Protein 6EGM (pdb70)

Sequence (35 aa):
EWEALEKKLAALESKCQAEKKLQALEKKLEALEHG

Secondary structure (DSSP, 8-state):
-HHHHHHHHHHHHHHHH--HHHHHHHHHHHHHHT-

Foldseek 3Di:
DVVVVVVVVVVVVVVVVVVVVVVVVVVVVVVVVVD

B-factor: mean 30.51, std 13.46, range [10.3, 100.53]

Structure (mmCIF, N/CA/C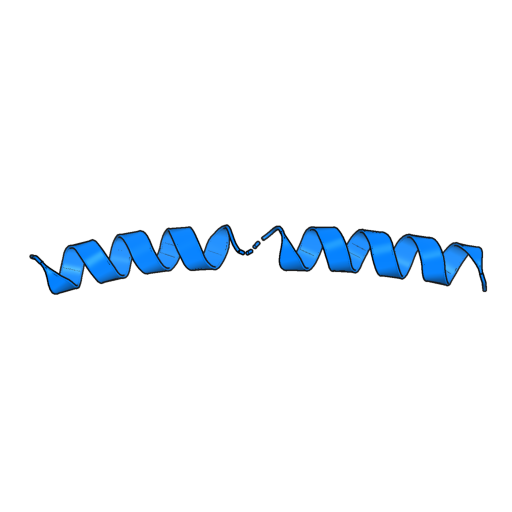/O backbone):
data_6EGM
#
_entry.id   6EGM
#
_cell.length_a   37.898
_cell.length_b   37.898
_cell.length_c   140.667
_cell.angle_alpha   90.000
_cell.angle_beta   90.000
_cell.angle_gamma   120.000
#
_symmetry.space_group_name_H-M   'H 3 2'
#
loop_
_entity.id
_entity.type
_entity.pdbx_description
1 polymer 'Apo-(GRAND CoilSerL16CL19(DLE))3'
2 non-polymer 'ZINC ION'
3 water water
#
loop_
_atom_site.group_PDB
_atom_site.id
_atom_site.type_symbol
_atom_site.label_atom_id
_atom_site.label_alt_id
_atom_site.label_comp_id
_atom_site.label_asym_id
_atom_site.label_entity_id
_atom_site.label_seq_id
_atom_site.pdbx_PDB_ins_code
_atom_site.Cartn_x
_atom_site.Cartn_y
_atom_site.Cartn_z
_atom_site.occupancy
_atom_site.B_iso_or_equiv
_atom_site.auth_seq_id
_atom_site.auth_comp_id
_atom_site.auth_asym_id
_atom_site.auth_atom_id
_atom_site.pdbx_PDB_model_num
ATOM 1 N N . GLU A 1 1 ? -1.514 9.093 4.021 1.00 37.95 1 GLU A N 1
ATOM 2 C CA . GLU A 1 1 ? -0.774 8.447 2.944 1.00 33.15 1 GLU A CA 1
ATOM 3 C C . GLU A 1 1 ? -0.068 7.183 3.469 1.00 29.89 1 GLU A C 1
ATOM 4 O O . GLU A 1 1 ? -0.135 6.878 4.665 1.00 28.57 1 GLU A O 1
ATOM 10 N N . TRP A 1 2 ? 0.636 6.479 2.577 1.00 26.05 2 TRP A N 1
ATOM 11 C CA . TRP A 1 2 ? 1.413 5.310 2.976 1.00 26.71 2 TRP A CA 1
ATOM 12 C C . TRP A 1 2 ? 2.510 5.721 3.954 1.00 24.15 2 TRP A C 1
ATOM 13 O O . TRP A 1 2 ? 2.657 5.099 5.010 1.00 24.92 2 TRP A O 1
ATOM 24 N N . GLU A 1 3 ? 3.282 6.766 3.610 1.00 19.47 3 GLU A N 1
ATOM 25 C CA . GLU A 1 3 ? 4.392 7.170 4.500 1.00 19.64 3 GLU A CA 1
ATOM 26 C C . GLU A 1 3 ? 3.920 7.673 5.854 1.00 25.31 3 GLU A C 1
ATOM 27 O O . GLU A 1 3 ? 4.605 7.453 6.859 1.00 25.32 3 GLU A O 1
ATOM 33 N N . ALA A 1 4 ? 2.752 8.304 5.893 1.00 24.74 4 ALA A N 1
ATOM 34 C CA . ALA A 1 4 ? 2.134 8.796 7.123 1.00 27.51 4 ALA A CA 1
ATOM 35 C C . ALA A 1 4 ? 1.759 7.605 8.019 1.00 29.79 4 ALA A C 1
ATOM 36 O O . ALA A 1 4 ? 1.926 7.650 9.248 1.00 31.94 4 ALA A O 1
ATOM 38 N N . LEU A 1 5 ? 1.266 6.539 7.403 1.00 24.59 5 LEU A N 1
ATOM 39 C CA . LEU A 1 5 ? 0.893 5.333 8.143 1.00 25.59 5 LEU A CA 1
ATOM 40 C C . LEU A 1 5 ? 2.166 4.669 8.722 1.00 24.44 5 LEU A C 1
ATOM 41 O O . LEU A 1 5 ? 2.156 4.267 9.875 1.00 22.37 5 LEU A O 1
ATOM 46 N N . GLU A 1 6 ? 3.273 4.609 7.956 1.00 21.41 6 GLU A N 1
ATOM 47 C CA . GLU A 1 6 ? 4.526 4.024 8.489 1.00 21.05 6 GLU A CA 1
ATOM 48 C C . GLU A 1 6 ? 4.989 4.748 9.731 1.00 25.83 6 GLU A C 1
ATOM 49 O O . GLU A 1 6 ? 5.419 4.113 10.697 1.00 27.74 6 GLU A O 1
ATOM 55 N N . LYS A 1 7 ? 4.970 6.082 9.685 1.00 21.96 7 LYS A N 1
ATOM 56 C CA . LYS A 1 7 ? 5.418 6.903 10.816 1.00 22.53 7 LYS A CA 1
ATOM 57 C C . LYS A 1 7 ? 4.463 6.756 11.984 1.00 28.26 7 LYS A C 1
ATOM 58 O O . LYS A 1 7 ? 4.921 6.688 13.132 1.00 28.06 7 LYS A O 1
ATOM 64 N N . LYS A 1 8 ? 3.130 6.664 11.706 1.00 25.69 8 LYS A N 1
ATOM 65 C CA . LYS A 1 8 ? 2.124 6.441 12.752 1.00 25.39 8 LYS A CA 1
ATOM 66 C C . LYS A 1 8 ? 2.406 5.133 13.486 1.00 27.62 8 LYS A C 1
ATOM 67 O O . LYS A 1 8 ? 2.347 5.094 14.723 1.00 28.03 8 LYS A O 1
ATOM 73 N N . LEU A 1 9 ? 2.742 4.065 12.735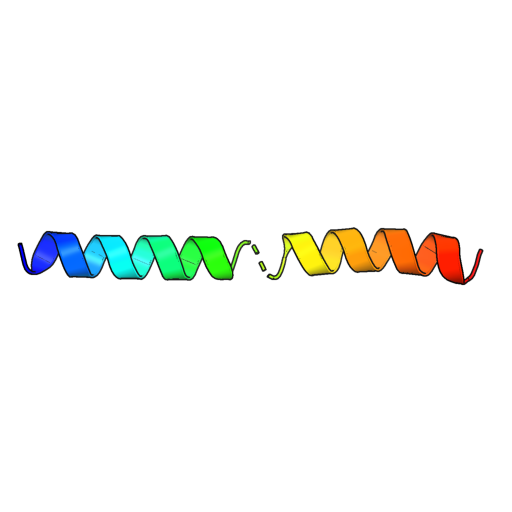 1.00 22.98 9 LEU A N 1
ATOM 74 C CA . LEU A 1 9 ? 3.035 2.758 13.330 1.00 24.14 9 LEU A CA 1
ATOM 75 C C . LEU A 1 9 ? 4.290 2.818 14.202 1.00 26.20 9 LEU A C 1
ATOM 76 O O . LEU A 1 9 ? 4.298 2.269 15.308 1.00 24.94 9 LEU A O 1
ATOM 81 N N . ALA A 1 10 ? 5.349 3.492 13.709 1.00 23.24 10 ALA A N 1
ATOM 82 C CA . ALA A 1 10 ? 6.588 3.609 14.465 1.00 24.20 10 ALA A CA 1
ATOM 83 C C . ALA A 1 10 ? 6.343 4.372 15.773 1.00 28.78 10 ALA A C 1
ATOM 84 O O . ALA A 1 10 ? 6.801 3.924 16.824 1.00 27.97 10 ALA A O 1
ATOM 86 N N . ALA A 1 11 ? 5.521 5.440 15.734 1.00 26.98 11 ALA A N 1
ATOM 87 C CA . ALA A 1 11 ? 5.215 6.223 16.943 1.00 27.40 11 ALA A CA 1
ATOM 88 C C . ALA A 1 11 ? 4.438 5.392 17.972 1.00 30.78 11 ALA A C 1
ATOM 89 O O . ALA A 1 11 ? 4.669 5.528 19.187 1.00 29.70 11 ALA A O 1
ATOM 91 N N . LEU A 1 12 ? 3.524 4.533 17.498 1.00 24.75 12 LEU A N 1
ATOM 92 C CA . LEU A 1 12 ? 2.737 3.658 18.351 1.00 26.45 12 LEU A CA 1
ATOM 93 C C . LEU A 1 12 ? 3.611 2.575 18.997 1.00 28.65 12 LEU A C 1
ATOM 94 O O . LEU A 1 12 ? 3.430 2.278 20.175 1.00 28.28 12 LEU A O 1
ATOM 99 N N . GLU A 1 13 ? 4.596 2.045 18.259 1.00 25.65 13 GLU A N 1
ATOM 100 C CA . GLU A 1 13 ? 5.576 1.093 18.786 1.00 26.43 13 GLU A CA 1
ATOM 101 C C . GLU A 1 13 ? 6.343 1.734 19.950 1.00 30.93 13 GLU A C 1
ATOM 102 O O . GLU A 1 13 ? 6.460 1.122 21.017 1.00 29.46 13 GLU A O 1
ATOM 108 N N . SER A 1 14 ? 6.797 2.993 19.767 1.00 27.72 14 SER A N 1
ATOM 109 C CA . SER A 1 14 ? 7.515 3.717 20.821 1.00 28.07 14 SER A CA 1
ATOM 110 C C 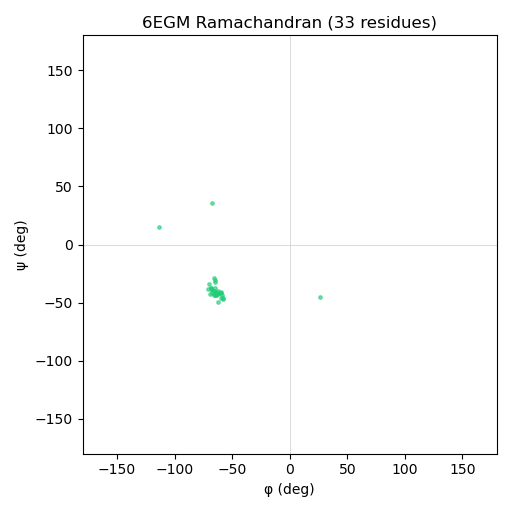. SER A 1 14 ? 6.613 3.946 22.020 1.00 33.25 14 SER A C 1
ATOM 111 O O . SER A 1 14 ? 7.075 3.749 23.137 1.00 31.90 14 SER A O 1
ATOM 114 N N . LYS A 1 15 ? 5.319 4.295 21.800 1.00 30.22 15 LYS A N 1
ATOM 115 C CA . LYS A 1 15 ? 4.344 4.485 22.887 1.00 31.03 15 LYS A CA 1
ATOM 116 C C . LYS A 1 15 ? 4.127 3.189 23.712 1.00 36.24 15 LYS A C 1
ATOM 117 O O . LYS A 1 15 ? 4.110 3.268 24.936 1.00 34.30 15 LYS A O 1
ATOM 120 N N . CYS A 1 16 ? 4.038 2.001 23.078 1.00 35.41 16 CYS A N 1
ATOM 121 C CA . CYS A 1 16 ? 3.889 0.742 23.850 1.00 37.12 16 CYS A CA 1
ATOM 122 C C . CYS A 1 16 ? 5.153 0.393 24.596 1.00 37.98 16 CYS A C 1
ATOM 123 O O . CYS A 1 16 ? 5.089 -0.208 25.682 1.00 36.09 16 CYS A O 1
ATOM 126 N N . GLN A 1 17 ? 6.307 0.722 23.993 1.00 32.71 17 GLN A N 1
ATOM 127 C CA . GLN A 1 17 ? 7.612 0.482 24.613 1.00 32.81 17 GLN A CA 1
ATOM 128 C C . GLN A 1 17 ? 7.702 1.342 25.879 1.00 33.77 17 GLN A C 1
ATOM 129 O O . GLN A 1 17 ? 8.142 0.842 26.924 1.00 33.34 17 GLN A O 1
ATOM 132 N N . ALA A 1 18 ? 7.258 2.615 25.804 1.00 29.29 18 ALA A N 1
ATOM 133 C CA . ALA A 1 18 ? 7.228 3.461 27.018 1.00 29.27 18 ALA A CA 1
ATOM 134 C C . ALA A 1 18 ? 6.176 2.921 28.005 1.00 29.83 18 ALA A C 1
ATOM 135 O O . ALA A 1 18 ? 6.399 2.940 29.217 1.00 26.74 18 ALA A O 1
ATOM 145 N N . GLU A 1 20 ? 5.312 -0.260 28.639 1.00 26.11 20 GLU A N 1
ATOM 146 C CA . GLU A 1 20 ? 5.914 -1.364 29.364 1.00 27.23 20 GLU A CA 1
ATOM 147 C C . GLU A 1 20 ? 6.830 -0.848 30.452 1.00 28.41 20 GLU A C 1
ATOM 148 O O . GLU A 1 20 ? 6.793 -1.396 31.561 1.00 26.12 20 GLU A O 1
ATOM 154 N N . LYS A 1 21 ? 7.674 0.166 30.129 1.00 22.93 21 LYS A N 1
ATOM 155 C CA . LYS A 1 21 ? 8.636 0.726 31.090 1.00 24.44 21 LYS A CA 1
ATOM 156 C C . LYS A 1 21 ? 7.915 1.422 32.233 1.00 24.96 21 LYS A C 1
ATOM 157 O O . LYS A 1 21 ? 8.329 1.300 33.390 1.00 24.74 21 LYS A O 1
ATOM 163 N N . LYS A 1 22 ? 6.837 2.133 31.923 1.00 19.94 22 LYS A N 1
ATOM 164 C CA . LYS A 1 22 ? 6.086 2.832 32.994 1.00 20.37 22 LYS A CA 1
ATOM 165 C C . LYS A 1 22 ? 5.385 1.818 33.916 1.00 21.90 22 LYS A C 1
ATOM 166 O O . LYS A 1 22 ? 5.312 2.041 35.133 1.00 19.50 22 LYS A O 1
ATOM 172 N N . LEU A 1 23 ? 4.865 0.727 33.344 1.00 19.38 23 LEU A N 1
ATOM 173 C CA . LEU A 1 23 ? 4.170 -0.321 34.117 1.00 21.57 23 LEU A CA 1
ATOM 174 C C . LEU A 1 23 ? 5.175 -0.995 35.031 1.00 23.43 23 LEU A C 1
ATOM 175 O O . LEU A 1 23 ? 4.867 -1.235 36.197 1.00 20.66 23 LEU A O 1
ATOM 180 N N . GLN A 1 24 ? 6.377 -1.294 34.521 1.00 22.13 24 GLN A N 1
ATOM 181 C CA . GLN A 1 24 ? 7.430 -1.900 35.360 1.00 20.45 24 GLN A CA 1
ATOM 182 C C . GLN A 1 24 ? 7.787 -0.998 36.547 1.00 2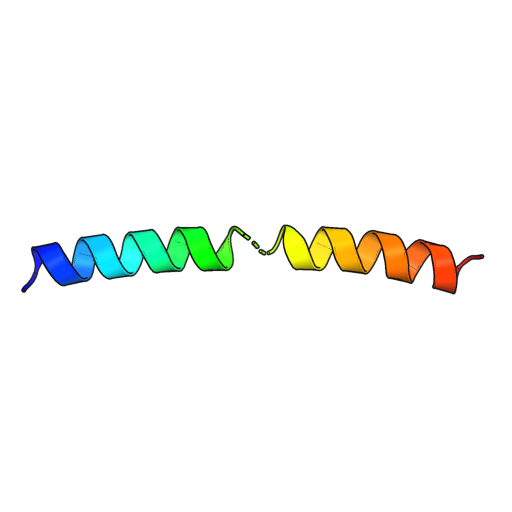1.02 24 GLN A C 1
ATOM 183 O O . GLN A 1 24 ? 8.007 -1.508 37.658 1.00 18.74 24 GLN A O 1
ATOM 189 N N . ALA A 1 25 ? 7.888 0.322 36.311 1.00 17.98 25 ALA A N 1
ATOM 190 C CA . ALA A 1 25 ? 8.228 1.322 37.341 1.00 18.03 25 ALA A CA 1
ATOM 191 C C . ALA A 1 25 ? 7.147 1.320 38.432 1.00 19.11 25 ALA A C 1
ATOM 192 O O . ALA A 1 25 ? 7.437 1.341 39.639 1.00 18.04 25 ALA A O 1
ATOM 194 N N . LEU A 1 26 ? 5.894 1.248 38.013 1.00 16.36 26 LEU A N 1
ATOM 195 C CA . LEU A 1 26 ? 4.778 1.222 38.980 1.00 17.49 26 LEU A CA 1
ATOM 196 C C . LEU A 1 26 ? 4.739 -0.106 39.722 1.00 17.41 26 LEU A C 1
ATOM 197 O O . LEU A 1 26 ? 4.492 -0.122 40.915 1.00 16.93 26 LEU A O 1
ATOM 202 N N . GLU A 1 27 ? 5.025 -1.205 39.030 1.00 15.13 27 GLU A N 1
ATOM 203 C CA . GLU A 1 27 ? 5.067 -2.532 39.669 1.00 15.76 27 GLU A CA 1
ATOM 204 C C . GLU A 1 27 ? 6.116 -2.548 40.773 1.00 18.08 27 GLU A C 1
ATOM 205 O O . GLU A 1 27 ? 5.872 -3.082 41.868 1.00 15.25 27 GLU A O 1
ATOM 211 N N . LYS A 1 28 ? 7.279 -1.925 40.511 1.00 16.96 28 LYS A N 1
ATOM 212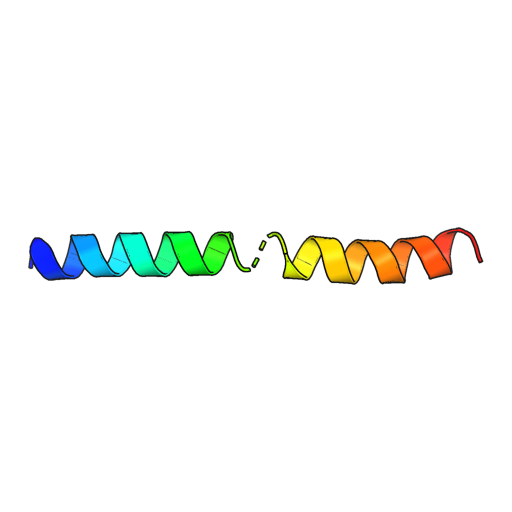 C CA . LYS A 1 28 ? 8.346 -1.846 41.502 1.00 14.16 28 LYS A CA 1
ATOM 213 C C . LYS A 1 28 ? 7.825 -1.155 42.784 1.00 17.95 28 LYS A C 1
ATOM 214 O O . LYS A 1 28 ? 8.057 -1.663 43.894 1.00 15.13 28 LYS A O 1
ATOM 220 N N . LYS A 1 29 ? 7.131 -0.020 42.648 1.00 14.55 29 LYS A N 1
ATOM 221 C CA . LYS A 1 29 ? 6.625 0.689 43.821 1.00 14.17 29 LYS A CA 1
ATOM 222 C C 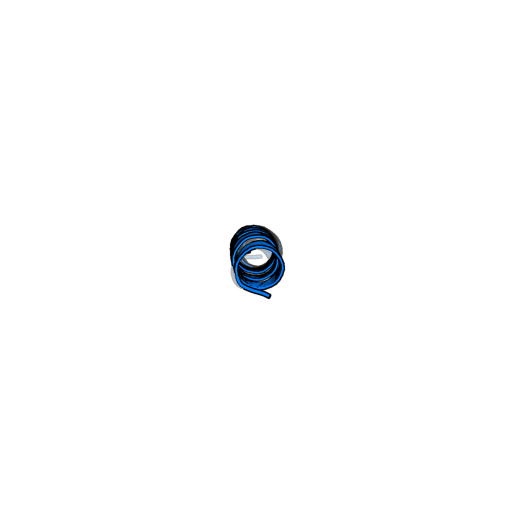. LYS A 1 29 ? 5.540 -0.124 44.517 1.00 15.92 29 LYS A C 1
ATOM 223 O O . LYS A 1 29 ? 5.444 -0.136 45.756 1.00 14.23 29 LYS A O 1
ATOM 229 N N . LEU A 1 30 ? 4.677 -0.773 43.724 1.00 16.13 30 LEU A N 1
ATOM 230 C CA . LEU A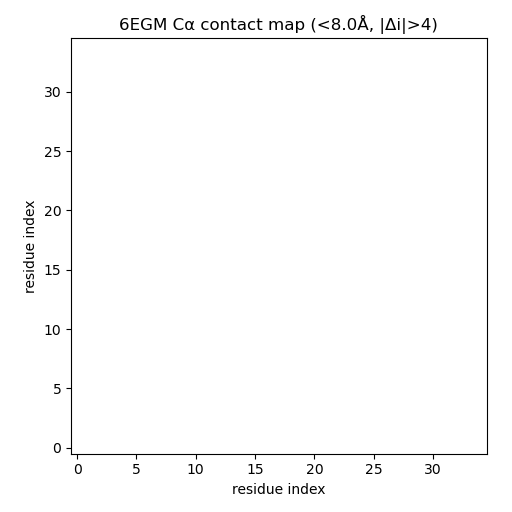 1 30 ? 3.607 -1.579 44.327 1.00 15.65 30 LEU A CA 1
ATOM 231 C C . LEU A 1 30 ? 4.214 -2.743 45.117 1.00 17.74 30 LEU A C 1
ATOM 232 O O . LEU A 1 30 ? 3.762 -3.051 46.227 1.00 16.16 30 LEU A O 1
ATOM 237 N N . GLU A 1 31 ? 5.227 -3.395 44.543 1.00 14.41 31 GLU A N 1
ATOM 238 C CA . GLU A 1 31 ? 5.852 -4.565 45.214 1.00 12.81 31 GLU A CA 1
ATOM 239 C C . GLU A 1 31 ? 6.547 -4.147 46.514 1.00 16.63 31 GLU A C 1
ATOM 240 O O . GLU A 1 31 ? 6.512 -4.898 47.482 1.00 15.07 31 GLU A O 1
ATOM 246 N N . ALA A 1 32 ? 7.052 -2.908 46.581 1.00 14.20 32 ALA A N 1
ATOM 247 C CA . ALA A 1 32 ? 7.662 -2.386 47.816 1.00 15.52 32 ALA A CA 1
ATOM 248 C C . ALA A 1 32 ? 6.595 -2.304 48.915 1.00 19.27 32 ALA A C 1
ATOM 249 O O . ALA A 1 32 ? 6.842 -2.673 50.063 1.00 18.44 32 ALA A O 1
ATOM 251 N N . LEU A 1 33 ? 5.415 -1.826 48.549 1.00 14.49 33 LEU A N 1
ATOM 252 C CA . LEU A 1 33 ? 4.297 -1.728 49.486 1.00 14.74 33 LEU A CA 1
ATOM 253 C C . LEU A 1 33 ? 3.775 -3.066 49.875 1.00 18.08 33 LEU A C 1
ATOM 254 O O . LEU A 1 33 ? 3.416 -3.268 51.034 1.00 19.03 33 LEU A O 1
ATOM 259 N N . GLU A 1 34 ? 3.644 -3.960 48.909 1.00 14.00 34 GLU A N 1
ATOM 260 C CA . GLU A 1 34 ? 3.051 -5.273 49.149 1.00 16.19 34 GLU A CA 1
ATOM 261 C C . GLU A 1 34 ? 3.907 -6.119 50.093 1.00 21.41 34 GLU A C 1
ATOM 262 O O . GLU A 1 34 ? 3.365 -6.985 50.785 1.00 23.24 34 GLU A O 1
ATOM 268 N N . HIS A 1 35 ? 5.234 -5.905 50.103 1.00 17.96 35 HIS A N 1
ATOM 269 C CA . HIS A 1 35 ? 6.112 -6.707 50.965 1.00 16.62 35 HIS A CA 1
ATOM 270 C C . HIS A 1 35 ? 6.761 -5.869 52.081 1.00 27.54 35 HIS A C 1
ATOM 271 O O . HIS A 1 35 ? 7.685 -6.336 52.726 1.00 29.15 35 HIS A O 1
ATOM 278 N N . GLY A 1 36 ? 6.232 -4.680 52.316 1.00 26.00 36 GLY A N 1
ATOM 279 C CA . GLY A 1 36 ? 6.762 -3.733 53.303 1.00 35.41 36 GLY A CA 1
ATOM 280 C C . GLY A 1 36 ? 5.963 -3.710 54.589 1.00 51.84 36 GLY A C 1
ATOM 281 O O . GLY A 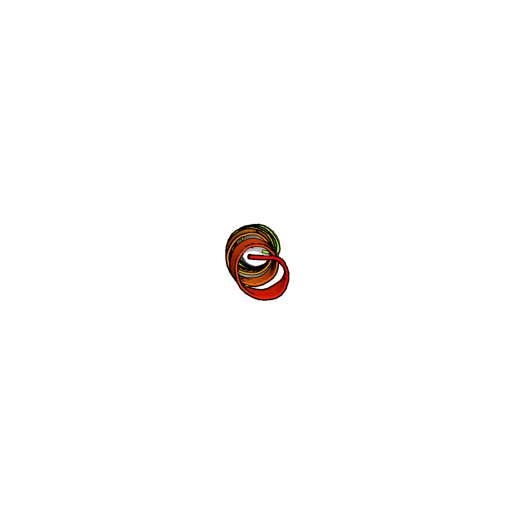1 36 ? 5.077 -4.572 54.763 1.00 54.69 36 GLY A O 1
#

Radius of gyration: 16.03 Å; Cα contacts (8 Å, |Δi|>4): 0; chains: 1; bounding box: 9×16×50 Å

Solvent-accessible surface area: 3822 Å² total